Protein AF-A0AAJ1J7Y3-F1 (afdb_monomer_lite)

Radius of gyration: 9.57 Å; chains: 1; bounding box: 31×17×17 Å

Secondary structure (DSSP, 8-state):
-----HHHHHHHHHHHSTTT---HHHHHHHHT--HHHHHHHH-

Foldseek 3Di:
DPPDPVVLLVVLVVCCDPPNVDDLVVSCVVSVHDSVVNVVSVD

Sequence (43 aa):
MPRISPERKSAALAKLLPPYNMTVASVAQMEGISEATLYNWRN

Structure (mmCIF, N/CA/C/O backbone):
data_AF-A0AAJ1J7Y3-F1
#
_entry.id   AF-A0AAJ1J7Y3-F1
#
loop_
_atom_site.group_PDB
_atom_site.id
_atom_site.type_symbol
_atom_site.label_atom_id
_atom_site.label_alt_id
_atom_site.label_comp_id
_atom_site.label_asym_id
_atom_site.label_entity_id
_atom_site.label_seq_id
_atom_site.pdbx_PDB_ins_code
_atom_site.Cartn_x
_atom_site.Cartn_y
_atom_site.Cartn_z
_atom_site.occupancy
_atom_site.B_iso_or_equiv
_atom_site.auth_seq_id
_atom_site.auth_comp_id
_atom_site.auth_asym_id
_atom_site.auth_atom_id
_atom_site.pdbx_PDB_model_num
ATOM 1 N N . MET A 1 1 ? 19.523 7.634 1.374 1.00 53.97 1 MET A N 1
ATOM 2 C CA . MET A 1 1 ? 18.116 7.178 1.339 1.00 53.97 1 MET A CA 1
ATOM 3 C C . MET A 1 1 ? 17.222 8.404 1.335 1.00 53.97 1 MET A C 1
ATOM 5 O O . MET A 1 1 ? 17.391 9.224 2.235 1.00 53.97 1 MET A O 1
ATOM 9 N N . PRO A 1 2 ? 16.345 8.589 0.336 1.00 54.66 2 PRO A N 1
ATOM 10 C CA . PRO A 1 2 ? 15.400 9.697 0.353 1.00 54.66 2 PRO A CA 1
ATOM 11 C C . PRO A 1 2 ? 14.532 9.541 1.605 1.00 54.66 2 PRO A C 1
ATOM 13 O O . PRO A 1 2 ? 13.880 8.517 1.798 1.00 54.66 2 PRO A O 1
ATOM 16 N N . ARG A 1 3 ? 14.619 10.514 2.515 1.00 68.31 3 ARG A N 1
ATOM 17 C CA . ARG A 1 3 ? 13.860 10.525 3.768 1.00 68.31 3 ARG A CA 1
ATOM 18 C C . ARG A 1 3 ? 12.407 10.795 3.399 1.00 68.31 3 ARG A C 1
ATOM 20 O O . ARG A 1 3 ? 12.008 11.949 3.273 1.00 68.31 3 ARG A O 1
ATOM 27 N N . ILE A 1 4 ? 11.637 9.740 3.146 1.00 74.69 4 ILE A N 1
ATOM 28 C CA . ILE A 1 4 ? 10.190 9.876 3.026 1.00 74.69 4 ILE A CA 1
ATOM 29 C C . ILE A 1 4 ? 9.691 10.424 4.361 1.00 74.69 4 ILE A C 1
ATOM 31 O O . ILE A 1 4 ? 9.943 9.834 5.414 1.00 74.69 4 ILE A O 1
ATOM 35 N N . SER A 1 5 ? 9.026 11.576 4.315 1.00 83.69 5 SER A N 1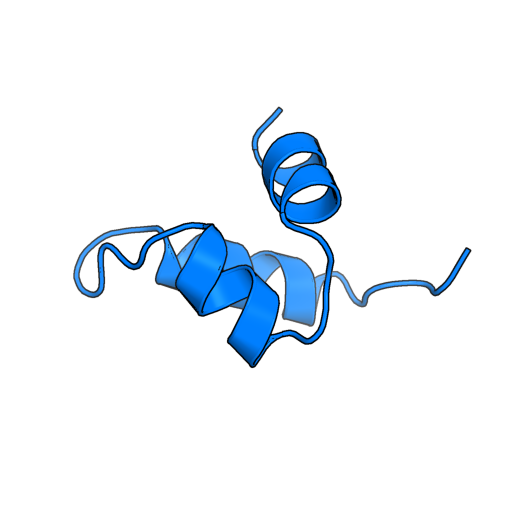
ATOM 36 C CA . SER A 1 5 ? 8.436 12.183 5.502 1.00 83.69 5 SER A CA 1
ATOM 37 C C . SER A 1 5 ? 7.413 11.221 6.114 1.00 83.69 5 SER A C 1
ATOM 39 O O . SER A 1 5 ? 6.648 10.604 5.365 1.00 83.69 5 SER A O 1
ATOM 41 N N . PRO A 1 6 ? 7.343 11.107 7.450 1.00 82.62 6 PRO A N 1
ATOM 42 C CA . PRO A 1 6 ? 6.354 10.257 8.113 1.00 82.62 6 PRO A CA 1
ATOM 43 C C . PRO A 1 6 ? 4.921 10.606 7.687 1.00 82.62 6 PRO A C 1
ATOM 45 O O . PRO A 1 6 ? 4.099 9.714 7.526 1.00 82.62 6 PRO A O 1
ATOM 48 N N . GLU A 1 7 ? 4.651 11.876 7.387 1.00 85.38 7 GLU A N 1
ATOM 49 C CA . GLU A 1 7 ? 3.373 12.359 6.849 1.00 85.38 7 GLU A CA 1
ATOM 50 C C . GLU A 1 7 ? 3.001 11.695 5.515 1.00 85.38 7 GLU A C 1
ATOM 52 O O . GLU A 1 7 ? 1.869 11.248 5.341 1.00 85.38 7 GLU A O 1
ATOM 57 N N . ARG A 1 8 ? 3.967 11.557 4.594 1.00 85.19 8 ARG A N 1
ATOM 58 C CA . ARG A 1 8 ? 3.759 10.877 3.305 1.00 85.19 8 ARG A CA 1
ATOM 59 C C . ARG A 1 8 ? 3.512 9.384 3.491 1.00 85.19 8 ARG A C 1
ATOM 61 O O . ARG A 1 8 ? 2.603 8.838 2.874 1.00 85.19 8 ARG A O 1
ATOM 68 N N . LYS A 1 9 ? 4.258 8.735 4.394 1.00 87.19 9 LYS A N 1
ATOM 69 C CA . LYS A 1 9 ? 4.023 7.326 4.752 1.00 87.19 9 LYS A CA 1
ATOM 70 C C . LYS A 1 9 ? 2.602 7.122 5.286 1.00 87.19 9 LYS A C 1
ATOM 72 O O . LYS A 1 9 ? 1.899 6.227 4.823 1.00 87.19 9 LYS A O 1
ATOM 77 N N . SER A 1 10 ? 2.167 7.961 6.222 1.00 87.62 10 SER A N 1
ATOM 78 C CA . SER A 1 10 ? 0.830 7.882 6.815 1.00 87.62 10 SER A CA 1
ATOM 79 C C . SER A 1 10 ? -0.274 8.132 5.788 1.00 87.62 10 SER A C 1
ATOM 81 O O . SER A 1 10 ? -1.251 7.389 5.761 1.00 87.62 10 SER A O 1
ATOM 83 N N . ALA A 1 11 ? -0.107 9.121 4.903 1.00 88.88 11 ALA A N 1
ATOM 84 C CA . ALA A 1 11 ? -1.064 9.402 3.833 1.00 88.88 11 ALA A CA 1
ATOM 85 C C . ALA A 1 11 ? -1.180 8.234 2.839 1.00 88.88 11 ALA A C 1
ATOM 87 O O . ALA A 1 11 ? -2.283 7.867 2.437 1.00 88.88 11 ALA A O 1
ATOM 88 N N . ALA A 1 12 ? -0.053 7.618 2.477 1.00 88.50 12 ALA A N 1
ATOM 89 C CA . ALA A 1 12 ? -0.019 6.451 1.606 1.00 88.50 12 ALA A CA 1
ATOM 90 C C . ALA A 1 12 ? -0.714 5.234 2.242 1.00 88.50 12 ALA A C 1
ATOM 92 O O . ALA A 1 12 ? -1.545 4.590 1.604 1.00 88.50 12 ALA A O 1
ATOM 93 N N . LEU A 1 13 ? -0.433 4.947 3.518 1.00 86.44 13 LEU A N 1
ATOM 94 C CA . LEU A 1 13 ? -1.081 3.858 4.255 1.00 86.44 13 LEU A CA 1
ATOM 95 C C . LEU A 1 13 ? -2.582 4.109 4.462 1.00 86.44 13 LEU A C 1
ATOM 97 O O . LEU A 1 13 ? -3.372 3.177 4.346 1.00 86.44 13 LEU A O 1
ATOM 101 N N . ALA A 1 14 ? -2.993 5.358 4.696 1.00 88.81 14 ALA A N 1
ATOM 102 C CA . ALA A 1 14 ? -4.403 5.720 4.825 1.00 88.81 14 ALA A CA 1
ATOM 103 C C . ALA A 1 14 ? -5.201 5.450 3.537 1.00 88.81 14 ALA A C 1
ATOM 105 O O . ALA A 1 14 ? -6.351 5.028 3.610 1.00 88.81 14 ALA A O 1
ATOM 106 N N . LYS A 1 15 ? -4.590 5.625 2.356 1.00 87.69 15 LYS A N 1
ATOM 107 C CA . LYS A 1 15 ? -5.217 5.307 1.056 1.00 87.69 15 LYS A CA 1
ATOM 108 C C . LYS A 1 15 ? -5.435 3.803 0.848 1.00 87.69 15 LYS A C 1
ATOM 110 O O . LYS A 1 15 ? -6.357 3.417 0.132 1.00 87.69 15 LYS A O 1
ATOM 115 N N . LEU A 1 16 ? -4.605 2.960 1.469 1.00 86.12 16 LEU A N 1
ATOM 116 C CA . LEU A 1 16 ? -4.758 1.498 1.440 1.00 86.12 16 LEU A CA 1
ATOM 117 C C . LEU A 1 16 ? -5.878 1.000 2.367 1.00 86.12 16 LEU A C 1
ATOM 119 O O . LEU A 1 16 ? -6.295 -0.150 2.247 1.00 86.12 16 LEU A O 1
ATOM 123 N N . LEU A 1 17 ? -6.347 1.834 3.297 1.00 84.75 17 LEU A N 1
ATOM 124 C CA . LEU A 1 17 ? -7.421 1.502 4.227 1.00 84.75 17 LEU A CA 1
ATOM 125 C C . LEU A 1 17 ? -8.795 1.918 3.657 1.00 84.75 17 LEU A C 1
ATOM 127 O O . LEU A 1 17 ? -8.884 2.781 2.773 1.00 84.75 17 LEU A O 1
ATOM 131 N N . PRO A 1 18 ? -9.894 1.316 4.145 1.00 80.12 18 PRO A N 1
ATOM 132 C CA . PRO A 1 18 ? -11.241 1.810 3.867 1.00 80.12 18 PRO A CA 1
ATOM 133 C C . PRO A 1 18 ? -11.359 3.293 4.266 1.00 80.12 18 PRO A C 1
ATOM 135 O O . PRO A 1 18 ? -10.796 3.678 5.294 1.00 80.12 18 PRO A O 1
ATOM 138 N N . PRO A 1 19 ? -12.077 4.139 3.499 1.00 78.62 19 PRO A N 1
ATOM 139 C CA . PRO A 1 19 ? -13.048 3.818 2.442 1.00 78.62 19 PRO A CA 1
ATOM 140 C C . PRO A 1 19 ? -12.468 3.695 1.023 1.00 78.62 19 PRO A C 1
ATOM 142 O O . PRO A 1 19 ? -13.185 3.282 0.116 1.00 78.62 19 PRO A O 1
ATOM 145 N N . TYR A 1 20 ? -11.202 4.057 0.809 1.00 81.25 20 TYR A N 1
ATOM 146 C CA . TYR A 1 20 ? -10.611 4.091 -0.532 1.00 81.25 20 TYR A CA 1
ATOM 147 C C . TYR A 1 20 ? -10.168 2.709 -1.012 1.00 81.25 20 TYR A C 1
ATOM 149 O O . TYR A 1 20 ? -10.285 2.420 -2.201 1.00 81.25 20 TYR A O 1
ATOM 157 N N . ASN A 1 21 ? -9.665 1.873 -0.090 1.00 82.25 21 ASN A N 1
ATOM 158 C CA . ASN A 1 21 ? -9.215 0.501 -0.347 1.00 82.25 21 ASN A CA 1
ATOM 159 C C . ASN A 1 21 ? -8.332 0.397 -1.612 1.00 82.25 21 ASN A C 1
ATOM 161 O O . ASN A 1 21 ? -8.461 -0.540 -2.404 1.00 82.25 21 ASN A O 1
ATOM 165 N N . MET A 1 22 ? -7.477 1.407 -1.834 1.00 87.94 22 MET A N 1
ATOM 166 C CA . MET A 1 22 ? -6.654 1.500 -3.038 1.00 87.94 22 MET A CA 1
ATOM 167 C C . MET A 1 22 ? -5.619 0.378 -3.067 1.00 87.94 22 MET A C 1
ATOM 169 O O . MET A 1 22 ? -5.170 -0.118 -2.034 1.00 87.94 22 MET A O 1
ATOM 173 N N . THR A 1 23 ? -5.207 -0.011 -4.272 1.00 88.94 23 THR A N 1
ATOM 174 C CA . THR A 1 23 ? -4.139 -0.999 -4.429 1.00 88.94 23 THR A CA 1
ATOM 175 C C . THR A 1 23 ? -2.775 -0.382 -4.126 1.00 88.94 23 THR A C 1
ATOM 177 O O . THR A 1 23 ? -2.553 0.816 -4.324 1.00 88.94 23 THR A O 1
ATOM 180 N N . VAL A 1 24 ? -1.834 -1.224 -3.691 1.00 88.06 24 VAL A N 1
ATOM 181 C CA . VAL A 1 24 ? -0.433 -0.830 -3.469 1.00 88.06 24 VAL A CA 1
ATOM 182 C C . VAL A 1 24 ? 0.167 -0.218 -4.737 1.00 88.06 24 VAL A C 1
ATOM 184 O O . VAL A 1 24 ? 0.832 0.806 -4.639 1.00 88.06 24 VAL A O 1
ATOM 187 N N . ALA A 1 25 ? -0.152 -0.763 -5.914 1.00 89.69 25 ALA A N 1
ATOM 188 C CA . ALA A 1 25 ? 0.274 -0.240 -7.212 1.00 89.69 25 ALA A CA 1
ATOM 189 C C . ALA A 1 25 ? -0.206 1.199 -7.463 1.00 89.69 25 ALA A C 1
ATOM 191 O O . ALA A 1 25 ? 0.570 2.066 -7.865 1.00 89.69 25 ALA A O 1
ATOM 192 N N . SER A 1 26 ? -1.486 1.478 -7.191 1.00 90.31 26 SER A N 1
ATOM 193 C CA . SER A 1 26 ? -2.062 2.816 -7.369 1.00 90.31 26 SER A CA 1
ATOM 194 C C . SER A 1 26 ? -1.424 3.831 -6.422 1.00 90.31 26 SER A C 1
ATOM 196 O O . SER A 1 26 ? -1.066 4.930 -6.840 1.00 90.31 26 SER A O 1
ATOM 198 N N . VAL A 1 27 ? -1.238 3.462 -5.152 1.00 89.94 27 VAL A N 1
ATOM 199 C CA . VAL A 1 27 ? -0.587 4.332 -4.162 1.00 89.94 27 VAL A CA 1
ATOM 200 C C . VAL A 1 27 ? 0.895 4.530 -4.497 1.00 89.94 27 VAL A C 1
ATOM 202 O O . VAL A 1 27 ? 1.388 5.647 -4.387 1.00 89.94 27 VAL A O 1
ATOM 205 N N . ALA A 1 28 ? 1.587 3.492 -4.970 1.00 89.88 28 ALA A N 1
ATOM 206 C CA . ALA A 1 28 ? 2.978 3.553 -5.418 1.00 89.88 28 ALA A CA 1
ATOM 207 C C . ALA A 1 28 ? 3.156 4.561 -6.561 1.00 89.88 28 ALA A C 1
ATOM 209 O O . ALA A 1 28 ? 4.017 5.437 -6.476 1.00 89.88 28 ALA A O 1
ATOM 210 N N . GLN A 1 29 ? 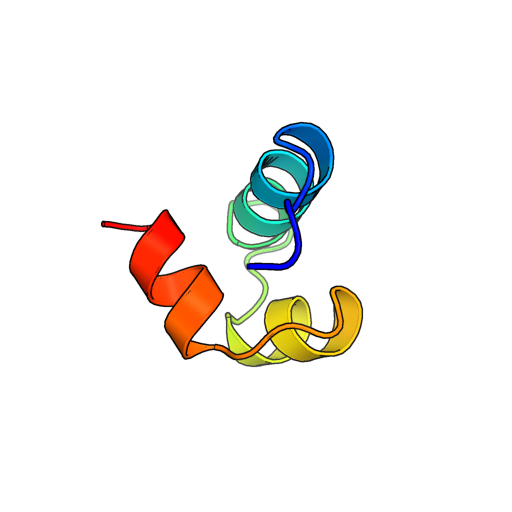2.298 4.496 -7.585 1.00 89.62 29 GLN A N 1
ATOM 211 C CA . GLN A 1 29 ? 2.307 5.472 -8.678 1.00 89.62 29 GLN A CA 1
ATOM 212 C C . GLN A 1 29 ? 1.989 6.890 -8.198 1.00 89.62 29 GLN A C 1
ATOM 214 O O . GLN A 1 29 ? 2.682 7.825 -8.588 1.00 89.62 29 GLN A O 1
ATOM 219 N N . MET A 1 30 ? 0.977 7.059 -7.339 1.00 87.56 30 MET A N 1
ATOM 220 C CA . MET A 1 30 ? 0.578 8.381 -6.839 1.00 87.56 30 MET A CA 1
ATOM 221 C C . MET A 1 30 ? 1.645 9.037 -5.957 1.00 87.56 30 MET A C 1
ATOM 223 O O . MET A 1 30 ? 1.848 10.245 -6.030 1.00 87.56 30 MET A O 1
ATO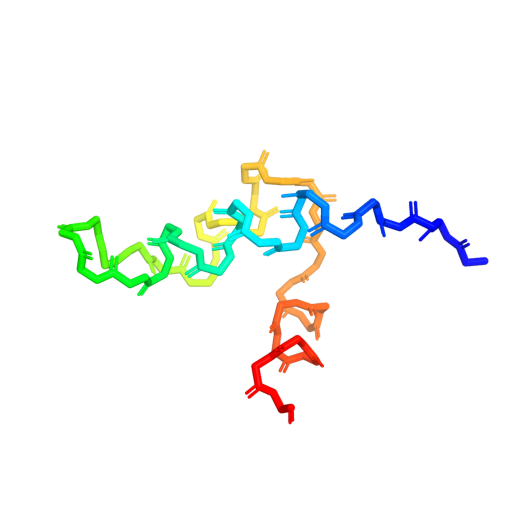M 227 N N . GLU A 1 31 ? 2.324 8.255 -5.122 1.00 86.62 31 GLU A N 1
ATOM 228 C CA . GL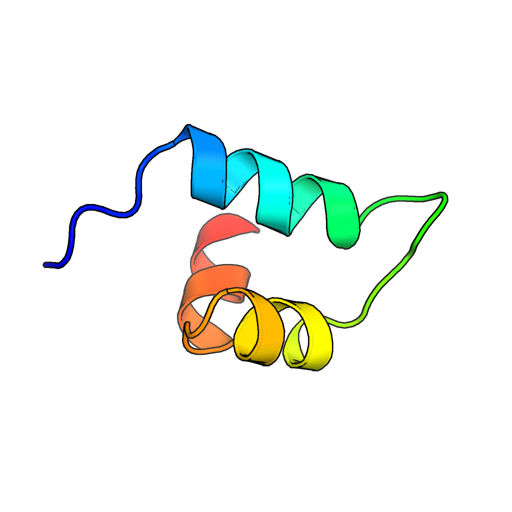U A 1 31 ? 3.382 8.742 -4.230 1.00 86.62 31 GLU A CA 1
ATOM 229 C C . GLU A 1 31 ? 4.761 8.780 -4.914 1.00 86.62 31 GLU A C 1
ATOM 231 O O . GLU A 1 31 ? 5.715 9.318 -4.347 1.00 86.62 31 GLU A O 1
ATOM 236 N N . GLY A 1 32 ? 4.884 8.219 -6.124 1.00 88.00 32 GLY A N 1
ATOM 237 C CA . GLY A 1 32 ? 6.144 8.124 -6.864 1.00 88.00 32 GLY A CA 1
ATOM 238 C C . GLY A 1 32 ? 7.176 7.220 -6.183 1.00 88.00 32 GLY A C 1
ATOM 239 O O . GLY A 1 32 ? 8.374 7.497 -6.235 1.00 88.00 32 GLY A O 1
ATOM 240 N N . ILE A 1 33 ? 6.720 6.167 -5.501 1.00 87.50 33 ILE A N 1
ATOM 241 C CA . ILE A 1 33 ? 7.563 5.211 -4.771 1.00 87.50 33 ILE A CA 1
ATOM 242 C C . ILE A 1 33 ? 7.386 3.803 -5.328 1.00 87.50 33 ILE A C 1
ATOM 244 O O . ILE A 1 33 ? 6.360 3.477 -5.913 1.00 87.50 33 ILE A O 1
ATOM 248 N N . SER A 1 34 ? 8.371 2.937 -5.109 1.00 88.81 34 SER A N 1
ATOM 249 C CA . SER A 1 34 ? 8.247 1.530 -5.486 1.00 88.81 34 SER A CA 1
ATOM 250 C C . SER A 1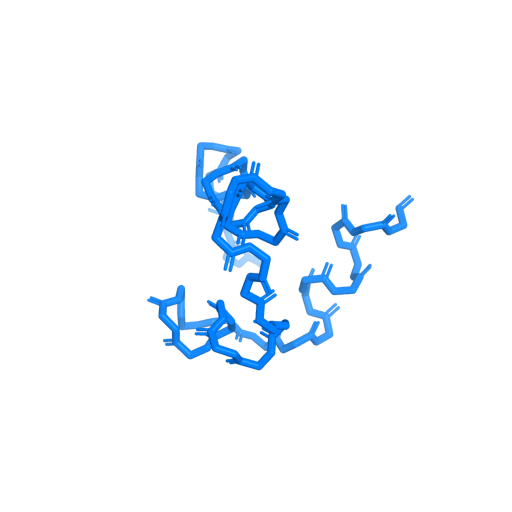 34 ? 7.263 0.802 -4.572 1.00 88.81 34 SER A C 1
ATOM 252 O O . SER A 1 34 ? 7.234 1.031 -3.362 1.00 88.81 34 SER A O 1
ATOM 254 N N . GLU A 1 35 ? 6.527 -0.164 -5.119 1.00 89.56 35 GLU A N 1
ATOM 255 C CA . GLU A 1 35 ? 5.625 -1.028 -4.343 1.00 89.56 35 GLU A CA 1
ATOM 256 C C . GLU A 1 35 ? 6.359 -1.729 -3.195 1.00 89.56 35 GLU A C 1
ATOM 258 O O . GLU A 1 35 ? 5.837 -1.826 -2.088 1.00 89.56 35 GLU A O 1
ATOM 263 N N . ALA A 1 36 ? 7.616 -2.132 -3.412 1.00 88.38 36 ALA A N 1
ATOM 264 C CA . ALA A 1 36 ? 8.474 -2.703 -2.375 1.00 88.38 36 ALA A CA 1
ATOM 265 C C . ALA A 1 36 ? 8.641 -1.771 -1.159 1.00 88.38 36 ALA A C 1
ATOM 267 O O . ALA A 1 36 ? 8.739 -2.236 -0.027 1.00 88.38 36 ALA A O 1
ATOM 268 N N . THR A 1 37 ? 8.649 -0.450 -1.360 1.00 88.00 37 THR A N 1
ATOM 269 C CA . THR A 1 37 ? 8.690 0.532 -0.268 1.00 88.00 37 THR A CA 1
ATOM 270 C C . THR A 1 37 ? 7.387 0.528 0.530 1.00 88.00 37 TH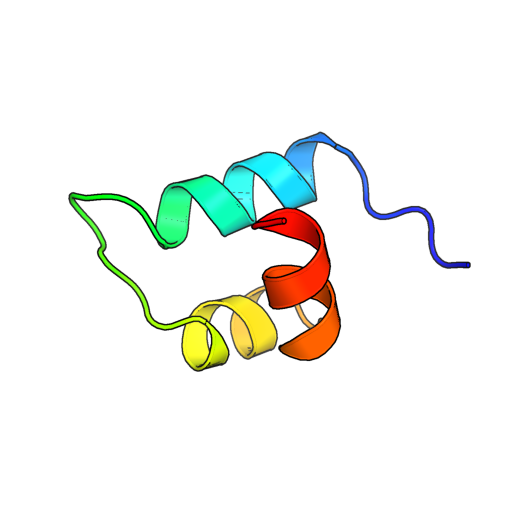R A C 1
ATOM 272 O O . THR A 1 37 ? 7.437 0.555 1.756 1.00 88.00 37 THR A O 1
ATOM 275 N N . LEU A 1 38 ? 6.234 0.423 -0.137 1.00 87.50 38 LEU A N 1
ATOM 276 C CA . LEU A 1 38 ? 4.936 0.285 0.534 1.00 87.50 38 LEU A CA 1
ATOM 277 C C . LEU A 1 38 ? 4.804 -1.047 1.276 1.00 87.50 38 LEU A C 1
ATOM 279 O O . LEU A 1 38 ? 4.305 -1.066 2.398 1.00 87.50 38 LEU A O 1
ATOM 283 N N . TYR A 1 39 ? 5.290 -2.148 0.701 1.00 87.75 39 TYR A N 1
ATOM 284 C CA . TYR A 1 39 ? 5.340 -3.438 1.394 1.00 87.75 39 TYR A CA 1
ATOM 285 C C . TYR A 1 39 ? 6.215 -3.366 2.651 1.00 87.75 39 TYR A C 1
ATOM 287 O O . TYR A 1 39 ? 5.789 -3.811 3.714 1.00 87.75 39 TYR A O 1
ATOM 295 N N . ASN A 1 40 ? 7.378 -2.712 2.570 1.00 87.44 40 ASN A N 1
ATOM 296 C CA . ASN A 1 40 ? 8.242 -2.456 3.728 1.00 87.44 40 ASN A CA 1
ATOM 297 C C . ASN A 1 40 ? 7.609 -1.540 4.789 1.00 87.44 40 ASN A C 1
ATOM 299 O O . ASN A 1 40 ? 8.091 -1.492 5.912 1.00 87.44 40 ASN A O 1
ATOM 303 N N . TRP A 1 41 ? 6.578 -0.766 4.449 1.00 86.25 41 TRP A N 1
ATOM 304 C CA . TRP A 1 41 ? 5.841 0.057 5.412 1.00 86.25 41 TRP A CA 1
ATOM 305 C C . TRP A 1 41 ? 4.692 -0.670 6.093 1.00 86.25 41 TRP A C 1
ATOM 307 O O . TRP A 1 41 ? 4.209 -0.170 7.110 1.00 86.25 41 TRP A O 1
ATOM 317 N N . ARG A 1 42 ? 4.231 -1.769 5.486 1.00 76.69 42 ARG A N 1
ATOM 318 C CA . ARG A 1 42 ? 3.134 -2.607 5.968 1.00 76.69 42 ARG A CA 1
ATOM 319 C C . ARG A 1 42 ? 3.614 -3.744 6.878 1.00 76.69 42 ARG A C 1
ATOM 321 O O . ARG A 1 42 ? 2.810 -4.215 7.678 1.00 76.69 42 ARG A O 1
ATOM 328 N N . ASN A 1 43 ? 4.874 -4.164 6.733 1.00 73.81 43 ASN A N 1
ATOM 329 C CA . ASN A 1 43 ? 5.624 -4.896 7.762 1.00 73.81 43 ASN A CA 1
ATOM 330 C C . ASN A 1 43 ? 5.998 -3.964 8.918 1.00 73.81 43 ASN A C 1
ATOM 332 O O . ASN A 1 43 ? 6.029 -4.462 10.061 1.00 73.81 43 ASN A O 1
#

InterPro domains:
  IPR002514 Transposase IS3/IS911family [PF01527] (5-42)
  IPR009057 Homedomain-like superfamily [SSF46689] (3-43)

pLDDT: mean 84.07, std 8.12, range [53.97, 90.31]

Organism: Xenorhabdus bovienii (NCBI:txid40576)